Protein AF-A0A6B2NW99-F1 (afdb_monomer_lite)

Foldseek 3Di:
DDDDDDPPPDDDDDDCPVPPDPPPPDPDDDPVVCVVPPDDCVVVVVVVVVVVVVVCVVVCVCCCPVVPADPPVGDPDDPPDDDDDDPDDDD

pLDDT: mean 84.34, std 15.02, range [37.88, 97.88]

Secondary structure (DSSP, 8-state):
--PPP-TT----PPPGGGS--------PPPHHHHHHS----HHHHHHHHHHHHHHHHHHHHHHHHHTPPP-TT---S--------------

Structure (mmCIF, N/CA/C/O backbone):
data_AF-A0A6B2NW99-F1
#
_entry.id   AF-A0A6B2NW99-F1
#
loop_
_atom_site.group_PDB
_atom_site.id
_atom_site.type_symbol
_atom_site.label_atom_id
_atom_site.label_alt_id
_atom_site.label_comp_id
_atom_site.label_asym_id
_atom_site.label_entity_id
_atom_site.label_seq_id
_atom_site.pdbx_PDB_ins_code
_atom_site.Cartn_x
_atom_site.Cartn_y
_atom_site.Cartn_z
_atom_site.occupancy
_atom_site.B_iso_or_equiv
_atom_site.auth_seq_id
_atom_site.auth_comp_id
_atom_site.auth_asym_id
_atom_site.auth_atom_id
_atom_site.pdbx_PDB_model_num
ATOM 1 N N . CYS A 1 1 ? 11.120 7.914 82.601 1.00 39.00 1 CYS A N 1
ATOM 2 C CA . CYS A 1 1 ? 11.728 7.358 81.377 1.00 39.00 1 CYS A CA 1
ATOM 3 C C . CYS A 1 1 ? 10.706 7.459 80.259 1.00 39.00 1 CYS A C 1
ATOM 5 O O . CYS A 1 1 ? 9.738 6.713 80.296 1.00 39.00 1 CYS A O 1
ATOM 7 N N . SER A 1 2 ? 10.860 8.415 79.344 1.00 37.88 2 SER A N 1
ATOM 8 C CA . SER A 1 2 ? 9.902 8.637 78.253 1.00 37.88 2 SER A CA 1
ATOM 9 C C . SER A 1 2 ? 10.620 8.332 76.947 1.00 37.88 2 SER A C 1
ATOM 11 O O . SER A 1 2 ? 11.554 9.037 76.586 1.00 37.88 2 SER A O 1
ATOM 13 N N . SER A 1 3 ? 10.253 7.204 76.345 1.00 47.44 3 SER A N 1
ATOM 14 C CA . SER A 1 3 ? 10.925 6.548 75.224 1.00 47.44 3 SER A CA 1
ATOM 15 C C . SER A 1 3 ? 10.874 7.351 73.925 1.00 47.44 3 SER A C 1
ATOM 17 O O . SER A 1 3 ? 9.849 7.943 73.585 1.00 47.44 3 SER A O 1
ATOM 19 N N . ASP A 1 4 ? 11.994 7.292 73.213 1.00 49.22 4 ASP A N 1
ATOM 20 C CA . ASP A 1 4 ? 12.336 7.996 71.983 1.00 49.22 4 ASP A CA 1
ATOM 21 C C . ASP A 1 4 ? 11.376 7.729 70.809 1.00 49.22 4 ASP A C 1
ATOM 23 O O . ASP A 1 4 ? 10.947 6.601 70.559 1.00 49.22 4 ASP A O 1
ATOM 27 N N . LEU A 1 5 ? 11.070 8.780 70.042 1.00 54.44 5 LEU A N 1
ATOM 28 C CA . LEU A 1 5 ? 10.334 8.691 68.778 1.00 54.44 5 LEU A CA 1
ATOM 29 C C . LEU A 1 5 ? 11.286 8.246 67.654 1.00 54.44 5 LEU A C 1
ATOM 31 O O . LEU A 1 5 ? 12.285 8.906 67.382 1.00 54.44 5 LEU A O 1
ATOM 35 N N . ASN A 1 6 ? 10.965 7.130 66.992 1.00 63.47 6 ASN A N 1
ATOM 36 C CA . ASN A 1 6 ? 11.794 6.497 65.962 1.00 63.47 6 ASN A CA 1
ATOM 37 C C . ASN A 1 6 ? 11.623 7.193 64.583 1.00 63.47 6 ASN A C 1
ATOM 39 O O . ASN A 1 6 ? 10.542 7.101 63.997 1.00 63.47 6 ASN A O 1
ATOM 43 N N . PRO A 1 7 ? 12.653 7.859 64.020 1.00 66.06 7 PRO A N 1
ATOM 44 C CA . PRO A 1 7 ? 12.557 8.653 62.783 1.00 66.06 7 PRO A CA 1
ATOM 45 C C . PRO A 1 7 ? 12.497 7.824 61.482 1.00 66.06 7 PRO A C 1
ATOM 47 O O . PRO A 1 7 ? 12.542 8.384 60.389 1.00 66.06 7 PRO A O 1
ATOM 50 N N . LEU A 1 8 ? 12.421 6.492 61.571 1.00 68.31 8 LEU A N 1
ATOM 51 C CA . LEU A 1 8 ? 12.644 5.581 60.441 1.00 68.31 8 LEU A CA 1
ATOM 52 C C . LEU A 1 8 ? 11.386 5.169 59.662 1.00 68.31 8 LEU A C 1
ATOM 54 O O . LEU A 1 8 ? 11.507 4.483 58.649 1.00 68.31 8 LEU A O 1
ATOM 58 N N . LEU A 1 9 ? 10.186 5.583 60.075 1.00 60.44 9 LEU A N 1
ATOM 59 C CA . LEU A 1 9 ? 8.957 5.240 59.351 1.00 60.44 9 LEU A CA 1
ATOM 60 C C . LEU A 1 9 ? 8.464 6.404 58.481 1.00 60.44 9 LEU A C 1
ATOM 62 O O . LEU A 1 9 ? 7.428 7.010 58.744 1.00 60.44 9 LEU A O 1
ATOM 66 N N . VAL A 1 10 ? 9.203 6.710 57.415 1.00 65.19 10 VAL A N 1
ATOM 67 C CA . VAL A 1 10 ? 8.737 7.638 56.375 1.00 65.19 10 VAL A CA 1
ATOM 68 C C . VAL A 1 10 ? 8.043 6.834 55.277 1.00 65.19 10 VAL A C 1
ATOM 70 O O . VAL A 1 10 ? 8.660 6.385 54.313 1.00 65.19 10 VAL A O 1
ATOM 73 N N . GLY A 1 11 ? 6.735 6.628 55.425 1.00 65.25 11 GLY A N 1
ATOM 74 C CA . GLY A 1 11 ? 5.903 6.066 54.363 1.00 65.25 11 GLY A CA 1
ATOM 75 C C . GLY A 1 11 ? 5.715 7.081 53.234 1.00 65.25 11 GLY A C 1
ATOM 76 O O . GLY A 1 11 ? 4.840 7.939 53.313 1.00 65.25 11 GLY A O 1
ATOM 77 N N . VAL A 1 12 ? 6.520 7.007 52.173 1.00 69.12 12 VAL A N 1
ATOM 78 C CA . VAL A 1 12 ? 6.291 7.797 50.952 1.00 69.12 12 VAL A CA 1
ATOM 79 C C . VAL A 1 12 ? 5.304 7.078 50.034 1.00 69.12 12 VAL A C 1
ATOM 81 O O . VAL A 1 12 ? 5.616 6.054 49.433 1.00 69.12 12 VAL A O 1
ATOM 84 N N . SER A 1 13 ? 4.103 7.640 49.897 1.00 68.44 13 SER A N 1
ATOM 85 C CA . SER A 1 13 ? 3.158 7.254 48.844 1.00 68.44 13 SER A CA 1
ATOM 86 C C . SER A 1 13 ? 3.599 7.851 47.505 1.00 68.44 13 SER A C 1
ATOM 88 O O . SER A 1 13 ? 3.917 9.041 47.426 1.00 68.44 13 SER A O 1
ATOM 90 N N . ALA A 1 14 ? 3.576 7.055 46.432 1.00 73.50 14 ALA A N 1
ATOM 91 C CA . ALA A 1 14 ? 3.843 7.544 45.081 1.00 73.50 14 ALA A CA 1
ATOM 92 C C . ALA A 1 14 ? 2.872 8.683 44.714 1.00 73.50 14 ALA A C 1
ATOM 94 O O . ALA A 1 14 ? 1.662 8.582 44.935 1.00 73.50 14 ALA A O 1
ATOM 95 N N . LYS A 1 15 ? 3.400 9.785 44.164 1.00 72.75 15 LYS A N 1
ATOM 96 C CA . LYS A 1 15 ? 2.588 10.951 43.791 1.00 72.75 15 LYS A CA 1
ATOM 97 C C . LYS A 1 15 ? 1.747 10.638 42.540 1.00 72.75 15 LYS A C 1
ATOM 99 O O . LYS A 1 15 ? 2.282 10.081 41.582 1.00 72.75 15 LYS A O 1
ATOM 104 N N . PRO A 1 16 ? 0.472 11.062 42.477 1.00 68.88 16 PRO A N 1
ATOM 105 C CA . PRO A 1 16 ? -0.440 10.760 41.366 1.00 68.88 16 PRO A CA 1
ATOM 106 C C . PRO A 1 16 ? -0.105 11.480 40.046 1.00 68.88 16 PRO A C 1
ATOM 108 O O . PRO A 1 16 ? -0.842 11.338 39.079 1.00 68.88 16 PRO A O 1
ATOM 111 N N . VAL A 1 17 ? 1.007 12.221 39.974 1.00 69.56 17 VAL A N 1
ATOM 112 C CA . VAL A 1 17 ? 1.427 13.013 38.801 1.00 69.56 17 VAL A CA 1
ATOM 113 C C . VAL A 1 17 ? 1.593 12.145 37.545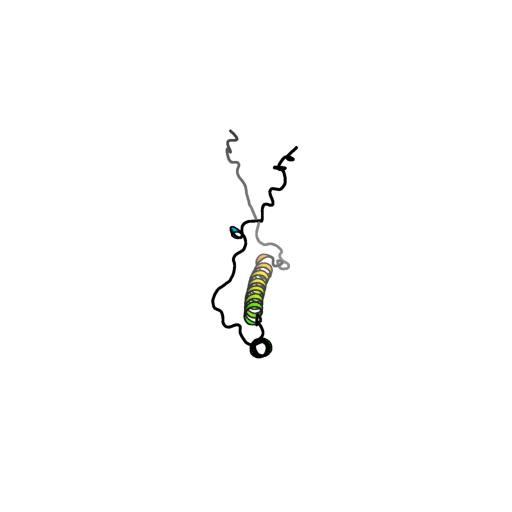 1.00 69.56 17 VAL A C 1
ATOM 115 O O . VAL A 1 17 ? 1.265 12.587 36.451 1.00 69.56 17 VAL A O 1
ATOM 118 N N . ASN A 1 18 ? 2.008 10.882 37.704 1.00 67.31 18 ASN A N 1
ATOM 119 C CA . ASN A 1 18 ? 2.193 9.940 36.591 1.00 67.31 18 ASN A CA 1
ATOM 120 C C . ASN A 1 18 ? 0.940 9.098 36.275 1.00 67.31 18 ASN A C 1
ATOM 122 O O . ASN A 1 18 ? 0.989 8.235 35.401 1.00 67.31 18 ASN A O 1
ATOM 126 N N . ARG A 1 19 ? -0.179 9.309 36.985 1.00 69.44 19 ARG A N 1
ATOM 127 C CA . ARG A 1 19 ? -1.442 8.598 36.752 1.00 69.44 19 ARG A CA 1
ATOM 128 C C . ARG A 1 19 ? -2.478 9.596 36.236 1.00 69.44 19 ARG A C 1
ATOM 130 O O . ARG A 1 19 ? -3.134 10.240 37.053 1.00 69.44 19 ARG A O 1
ATOM 137 N N . PRO A 1 20 ? -2.667 9.727 34.911 1.00 71.62 20 PRO A N 1
ATOM 138 C CA . PRO A 1 20 ? -3.743 10.555 34.389 1.00 71.62 20 PRO A CA 1
ATOM 139 C C . PRO A 1 20 ? -5.080 9.981 34.869 1.00 71.62 20 PRO A C 1
ATOM 141 O O . PRO A 1 20 ? -5.542 8.937 34.407 1.00 71.62 20 PRO A O 1
ATOM 144 N N . ILE A 1 21 ? -5.695 10.649 35.843 1.00 67.50 21 ILE A N 1
ATOM 145 C CA . ILE A 1 21 ? -7.059 10.359 36.269 1.00 67.50 21 ILE A CA 1
ATOM 146 C C . ILE A 1 21 ? -7.968 10.904 35.170 1.00 67.50 21 ILE A C 1
ATOM 148 O O . ILE A 1 21 ? -8.127 12.110 35.008 1.00 67.50 21 ILE A O 1
ATOM 152 N N . LEU A 1 22 ? -8.558 10.004 34.384 1.00 70.81 22 LEU A N 1
ATOM 153 C CA . LEU A 1 22 ? -9.567 10.344 33.383 1.00 70.81 22 LEU A CA 1
ATOM 154 C C . LEU A 1 22 ? -10.918 10.647 34.068 1.00 70.81 22 LEU A C 1
ATOM 156 O O . LEU A 1 22 ? -11.912 9.991 33.773 1.00 70.81 22 LEU A O 1
ATOM 160 N N . SER A 1 23 ? -10.981 11.626 34.979 1.00 69.56 23 SER A N 1
ATOM 161 C CA . SER A 1 23 ? -12.215 12.069 35.666 1.00 69.56 23 SER A CA 1
ATOM 162 C C . SER A 1 23 ? -13.070 13.025 34.822 1.00 69.56 23 SER A C 1
ATOM 164 O O . SER A 1 23 ? -13.775 13.887 35.345 1.00 69.56 23 SER A O 1
ATOM 166 N N . LEU A 1 24 ? -13.017 12.887 33.496 1.00 72.69 24 LEU A N 1
ATOM 167 C CA . LEU A 1 24 ? -13.936 13.582 32.599 1.00 72.69 24 LEU A CA 1
ATOM 168 C C . LEU A 1 24 ? -15.362 13.090 32.863 1.00 72.69 24 LEU A C 1
ATOM 170 O O . LEU A 1 24 ? -15.590 11.888 32.995 1.00 72.69 24 LEU A O 1
ATOM 174 N N . ASN A 1 25 ? -16.309 14.027 32.902 1.00 62.94 25 ASN A N 1
ATOM 175 C CA . ASN A 1 25 ? -17.724 13.813 33.203 1.00 62.94 25 ASN A CA 1
ATOM 176 C C . ASN A 1 25 ? -18.425 13.057 32.054 1.00 62.94 25 ASN A C 1
ATOM 178 O O . ASN A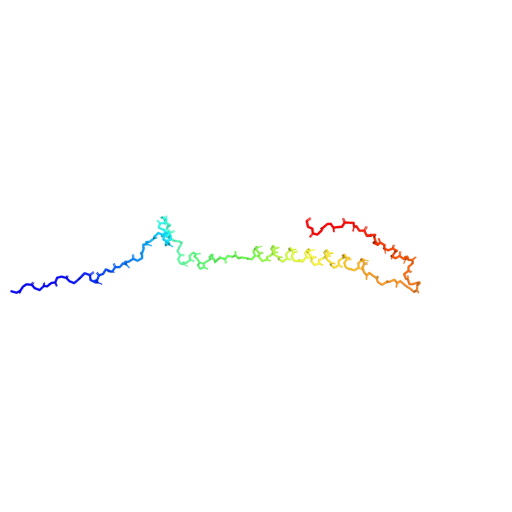 1 25 ? -19.198 13.614 31.278 1.00 62.94 25 ASN A O 1
ATOM 182 N N . ARG A 1 26 ? -18.077 11.783 31.870 1.00 65.44 26 ARG A N 1
ATOM 183 C CA . ARG A 1 26 ? -18.669 10.911 30.857 1.00 65.44 26 ARG A CA 1
ATOM 184 C C . ARG A 1 26 ? -19.848 10.203 31.508 1.00 65.44 26 ARG A C 1
ATOM 186 O O . ARG A 1 26 ? -19.629 9.379 32.388 1.00 65.44 26 ARG A O 1
ATOM 193 N N . LYS A 1 27 ? -21.081 10.465 31.062 1.00 73.62 27 LYS A N 1
ATOM 194 C CA . LYS A 1 27 ? -22.154 9.475 31.247 1.00 73.62 27 LYS A CA 1
ATOM 195 C C . LYS A 1 27 ? -21.712 8.224 30.474 1.00 73.62 27 LYS A C 1
ATOM 197 O O . LYS A 1 27 ? -21.597 8.315 29.249 1.00 73.62 27 LYS A O 1
ATOM 202 N N . PRO A 1 28 ? -21.354 7.110 31.140 1.00 75.12 28 PRO A N 1
ATOM 203 C CA . PRO A 1 28 ? -20.896 5.927 30.427 1.00 75.12 28 PRO A CA 1
ATOM 204 C C . PRO A 1 28 ? -22.048 5.397 29.570 1.00 75.12 28 PRO A C 1
ATOM 206 O O . PRO A 1 28 ? -23.194 5.382 30.020 1.00 75.12 28 PRO A O 1
ATOM 209 N N . LYS A 1 29 ? -21.743 4.978 28.336 1.00 78.06 29 LYS A N 1
ATOM 210 C CA . LYS A 1 29 ? -22.722 4.285 27.488 1.00 78.06 29 LYS A CA 1
ATOM 211 C C . LYS A 1 29 ? -23.248 3.055 28.231 1.00 78.06 29 LYS A C 1
ATOM 213 O O . LYS A 1 29 ? -22.501 2.417 28.980 1.00 78.06 29 LYS A O 1
ATOM 218 N N . SER A 1 30 ? -24.527 2.735 28.045 1.00 85.88 30 SER A N 1
ATOM 219 C CA . SER A 1 30 ? -25.127 1.568 28.696 1.00 85.88 30 SER A CA 1
ATOM 220 C C . SER A 1 30 ? -24.440 0.282 28.232 1.00 85.88 30 SER A C 1
ATOM 222 O O . SER A 1 30 ? -24.0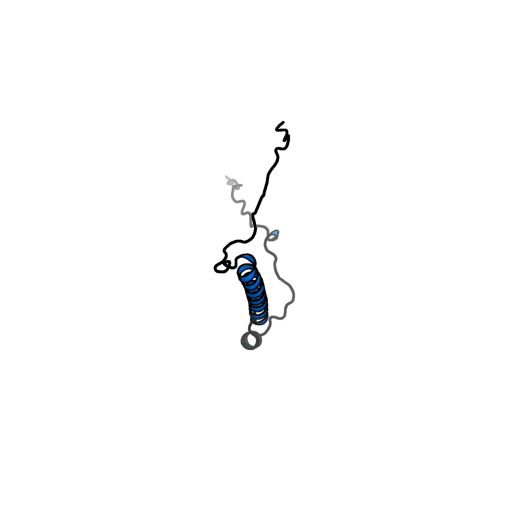47 0.155 27.072 1.00 85.88 30 SER A O 1
ATOM 224 N N . ARG A 1 31 ? -24.357 -0.719 29.117 1.00 83.75 31 ARG A N 1
ATOM 225 C CA . ARG A 1 31 ? -23.842 -2.055 28.763 1.00 83.75 31 ARG A CA 1
ATOM 226 C C . ARG A 1 31 ? -24.591 -2.660 27.570 1.00 83.75 31 ARG A C 1
ATOM 228 O O . ARG A 1 31 ? -23.974 -3.337 26.757 1.00 83.75 31 ARG A O 1
ATOM 235 N N . VAL A 1 32 ? -25.894 -2.388 27.456 1.00 87.25 32 VAL A N 1
ATOM 236 C CA . VAL A 1 32 ? -26.734 -2.847 26.336 1.00 87.25 32 VAL A CA 1
ATOM 237 C C . VAL A 1 32 ? -26.366 -2.121 25.039 1.00 87.25 32 VAL A C 1
ATOM 239 O O . VAL A 1 32 ? -26.223 -2.755 24.001 1.00 87.25 32 VAL A O 1
ATOM 242 N N . GLU A 1 33 ? -26.126 -0.810 25.095 1.00 85.62 33 GLU A N 1
ATOM 243 C CA . GLU A 1 33 ? -25.723 -0.016 23.924 1.00 85.62 33 GLU A CA 1
ATOM 244 C C . GLU A 1 33 ? -24.345 -0.423 23.391 1.00 85.62 33 GLU A C 1
ATOM 246 O O . GLU A 1 33 ? -24.143 -0.445 22.178 1.00 85.62 33 GLU A O 1
ATOM 251 N N . SER A 1 34 ? -23.409 -0.768 24.282 1.00 85.56 34 SER A N 1
ATOM 252 C CA . SER A 1 34 ? -22.093 -1.296 23.905 1.00 85.56 34 SER A CA 1
ATOM 253 C C . SER A 1 34 ? -22.159 -2.706 23.319 1.00 85.56 34 SER A C 1
ATOM 255 O O . SER A 1 34 ? -21.352 -3.028 22.454 1.00 85.56 34 SER A O 1
ATOM 257 N N . ALA A 1 35 ? -23.103 -3.539 23.768 1.00 83.75 35 ALA A N 1
ATOM 258 C CA . ALA A 1 35 ? -23.324 -4.860 23.182 1.00 83.75 35 ALA A CA 1
ATOM 259 C C . ALA A 1 35 ? -23.940 -4.765 21.776 1.00 83.75 35 ALA A C 1
ATOM 261 O O . ALA A 1 35 ? -23.572 -5.540 20.899 1.00 83.75 35 ALA A O 1
ATOM 262 N N . LEU A 1 36 ? -24.844 -3.801 21.559 1.00 90.50 36 LEU A N 1
ATOM 263 C CA . LEU A 1 36 ? -25.457 -3.545 20.252 1.00 90.50 36 LEU A CA 1
ATOM 264 C C . LEU A 1 36 ? -24.496 -2.869 19.261 1.00 90.50 36 LEU A C 1
ATOM 266 O O . LEU A 1 36 ? -24.590 -3.127 18.067 1.00 90.50 36 LEU A O 1
ATOM 270 N N . ASN A 1 37 ? -23.579 -2.023 19.743 1.00 87.56 37 ASN A N 1
ATOM 271 C CA . ASN A 1 37 ? -22.611 -1.294 18.917 1.00 87.56 37 ASN A CA 1
ATOM 272 C C . ASN A 1 37 ? -21.178 -1.593 19.382 1.00 87.56 37 ASN A C 1
ATOM 274 O O . ASN A 1 37 ? -20.575 -0.770 20.089 1.00 87.56 37 ASN A O 1
ATOM 278 N N . PRO A 1 38 ? -20.629 -2.769 19.032 1.00 88.44 38 PRO A N 1
ATOM 279 C CA . PRO A 1 38 ? -19.243 -3.085 19.335 1.00 88.44 38 PRO A CA 1
ATOM 280 C C . PRO A 1 38 ? -18.291 -2.127 18.605 1.00 88.44 38 PRO A C 1
ATOM 282 O O . PRO A 1 38 ? -18.655 -1.464 17.633 1.00 88.44 38 PRO A O 1
ATOM 285 N N . ILE A 1 39 ? -17.047 -2.051 19.080 1.00 90.88 39 ILE A N 1
ATOM 286 C CA . ILE A 1 39 ? -15.993 -1.317 18.373 1.00 90.88 39 ILE A CA 1
ATOM 287 C C . ILE A 1 39 ? -15.737 -2.037 17.054 1.00 90.88 39 ILE A C 1
ATOM 289 O O . ILE A 1 39 ? -15.334 -3.199 17.055 1.00 90.88 39 ILE A O 1
ATOM 293 N N . ASP A 1 40 ? -15.950 -1.331 15.952 1.00 91.38 40 ASP A N 1
ATOM 294 C CA . ASP A 1 40 ? -15.748 -1.868 14.619 1.00 91.38 40 ASP A CA 1
ATOM 295 C C . ASP A 1 40 ? -14.463 -1.309 13.998 1.00 91.38 40 ASP A C 1
ATOM 297 O O . ASP A 1 40 ? -14.258 -0.097 13.915 1.00 91.38 40 ASP A O 1
ATOM 301 N N . LEU A 1 41 ? -13.582 -2.217 13.585 1.00 93.88 41 LEU A N 1
ATOM 302 C CA . LEU A 1 41 ? -12.324 -1.918 12.901 1.00 93.88 41 LEU A CA 1
ATOM 303 C C . LEU A 1 41 ? -12.324 -2.441 11.457 1.00 93.88 41 LEU A C 1
ATOM 305 O O . LEU A 1 41 ? -11.281 -2.423 10.802 1.00 93.88 41 LEU A O 1
ATOM 309 N N . THR A 1 42 ? -13.465 -2.903 10.938 1.00 95.25 42 THR A N 1
ATOM 310 C CA . THR A 1 42 ? -13.580 -3.427 9.566 1.00 95.25 42 THR A CA 1
ATOM 311 C C . THR A 1 42 ? -13.141 -2.409 8.522 1.00 95.25 42 THR A C 1
ATOM 313 O O . THR A 1 42 ? -12.339 -2.753 7.661 1.00 95.25 42 THR A O 1
ATOM 316 N N . VAL A 1 43 ? -13.546 -1.144 8.652 1.00 95.12 43 VAL A N 1
ATOM 317 C CA . VAL A 1 43 ? -13.136 -0.064 7.733 1.00 95.12 43 VAL A CA 1
ATOM 318 C C . VAL A 1 43 ? -11.611 0.095 7.690 1.00 95.12 43 VAL A C 1
ATOM 320 O O . VAL A 1 43 ? -11.026 0.277 6.622 1.00 95.12 43 VAL A O 1
ATOM 323 N N . LEU A 1 44 ? -10.940 -0.022 8.841 1.00 95.50 44 LEU A N 1
ATOM 324 C CA . LEU A 1 44 ? -9.478 0.020 8.911 1.00 95.50 44 LEU A CA 1
ATOM 325 C C . LEU A 1 44 ? -8.861 -1.186 8.185 1.00 95.50 44 LEU A C 1
ATOM 327 O O . LEU A 1 44 ? -7.897 -1.031 7.437 1.00 95.50 44 LEU A O 1
ATOM 331 N N . ALA A 1 45 ? -9.419 -2.381 8.391 1.00 96.00 45 ALA A N 1
ATOM 332 C CA . ALA A 1 45 ? -8.944 -3.605 7.754 1.00 96.00 45 ALA A CA 1
ATOM 333 C C . ALA A 1 45 ? -9.137 -3.579 6.227 1.00 96.00 45 ALA A C 1
ATOM 335 O O . ALA A 1 45 ? -8.242 -3.984 5.483 1.00 96.00 45 ALA A O 1
ATOM 336 N N . GLU A 1 46 ? -10.269 -3.062 5.747 1.00 96.62 46 GLU A N 1
ATOM 337 C CA . GLU A 1 46 ? -10.541 -2.864 4.321 1.00 96.62 46 GLU A CA 1
ATOM 338 C C . GLU A 1 46 ? -9.554 -1.882 3.694 1.00 96.62 46 GLU A C 1
ATOM 340 O O . GLU A 1 46 ? -8.962 -2.181 2.653 1.00 96.62 46 GLU A O 1
ATOM 345 N N . TYR A 1 47 ? -9.314 -0.752 4.362 1.00 96.88 47 TYR A N 1
ATOM 346 C CA . TYR A 1 47 ? -8.336 0.230 3.915 1.00 96.88 47 TYR A CA 1
ATOM 347 C C . TYR A 1 47 ? -6.924 -0.369 3.852 1.00 96.88 47 TYR A C 1
ATOM 349 O O . TYR A 1 47 ? -6.237 -0.233 2.838 1.00 96.88 47 TYR A O 1
ATOM 357 N N . HIS A 1 48 ? -6.503 -1.105 4.885 1.00 97.31 48 HIS A N 1
ATOM 358 C CA . HIS A 1 48 ? -5.200 -1.773 4.901 1.00 97.31 48 HIS A CA 1
ATOM 359 C C . HIS A 1 48 ? -5.056 -2.765 3.740 1.00 97.31 48 HIS A C 1
ATOM 361 O O . HIS A 1 48 ? -4.079 -2.727 2.992 1.00 97.31 48 HIS A O 1
ATOM 367 N N . LYS A 1 49 ? -6.082 -3.594 3.520 1.00 97.69 49 LYS A N 1
ATOM 368 C CA . LYS A 1 49 ? -6.123 -4.559 2.417 1.00 97.69 49 LYS A CA 1
ATOM 369 C C . LYS A 1 49 ? -6.063 -3.877 1.048 1.00 97.69 49 LYS A C 1
ATOM 371 O O . LYS A 1 49 ? -5.435 -4.399 0.124 1.00 97.69 49 LYS A O 1
ATOM 376 N N . GLN A 1 50 ? -6.701 -2.717 0.896 1.00 97.62 50 GLN A N 1
ATOM 377 C CA . GLN A 1 50 ? -6.634 -1.932 -0.336 1.00 97.62 50 GLN A CA 1
ATOM 378 C C . GLN A 1 50 ? -5.206 -1.442 -0.606 1.00 97.62 50 GLN A C 1
ATOM 380 O O . GLN A 1 50 ? -4.723 -1.566 -1.734 1.00 97.62 50 GLN A O 1
ATOM 385 N N . ILE A 1 51 ? -4.515 -0.936 0.420 1.00 97.62 51 ILE A N 1
ATOM 386 C CA . ILE A 1 51 ? -3.117 -0.502 0.315 1.00 97.62 51 ILE A CA 1
ATOM 387 C C . ILE A 1 51 ? -2.209 -1.676 -0.062 1.00 97.62 51 ILE A C 1
ATOM 389 O O . ILE A 1 51 ? -1.471 -1.578 -1.043 1.00 97.62 51 ILE A O 1
ATOM 393 N N . GLU A 1 52 ? -2.312 -2.805 0.640 1.00 97.75 52 GLU A N 1
ATOM 394 C CA . GLU A 1 52 ? -1.524 -4.007 0.342 1.00 97.75 52 GLU A CA 1
ATOM 395 C C . GLU A 1 52 ? -1.762 -4.515 -1.082 1.00 97.75 52 GLU A C 1
ATOM 397 O O . GLU A 1 52 ? -0.815 -4.822 -1.806 1.00 97.75 52 GLU A O 1
ATOM 402 N N . SER A 1 53 ? -3.021 -4.558 -1.529 1.00 97.75 53 SER A N 1
ATOM 403 C CA . SER A 1 53 ? -3.353 -5.000 -2.885 1.00 97.75 53 SER A CA 1
ATOM 404 C C . SER A 1 53 ? -2.753 -4.081 -3.949 1.00 97.75 53 SER A C 1
ATOM 406 O O . SER A 1 53 ? -2.218 -4.558 -4.955 1.00 97.75 53 SER A O 1
ATOM 408 N N . ASN A 1 54 ? -2.804 -2.768 -3.725 1.00 97.75 54 ASN A N 1
ATOM 409 C CA . ASN A 1 54 ? -2.226 -1.788 -4.637 1.00 97.75 54 ASN A CA 1
ATOM 410 C C . ASN A 1 54 ? -0.700 -1.911 -4.699 1.00 97.75 54 ASN A C 1
ATOM 412 O O . ASN A 1 54 ? -0.145 -1.963 -5.799 1.00 97.75 54 ASN A O 1
ATOM 416 N N . LEU A 1 55 ? -0.036 -2.036 -3.548 1.00 97.62 55 LEU A N 1
ATOM 417 C CA . LEU A 1 55 ? 1.409 -2.258 -3.471 1.00 97.62 55 LEU A CA 1
ATOM 418 C C . LEU A 1 55 ? 1.809 -3.545 -4.199 1.00 97.62 55 LEU A C 1
ATOM 420 O O . LEU A 1 55 ? 2.674 -3.516 -5.073 1.00 97.62 55 LEU A O 1
ATOM 424 N N . GLN A 1 56 ? 1.102 -4.648 -3.942 1.00 97.88 56 GLN A N 1
ATOM 425 C CA . GLN A 1 56 ? 1.349 -5.931 -4.599 1.00 97.88 56 GLN A CA 1
ATOM 426 C C . GLN A 1 56 ? 1.194 -5.834 -6.124 1.00 97.88 56 GLN A C 1
ATOM 428 O O . GLN A 1 56 ? 1.969 -6.436 -6.870 1.00 97.88 56 GLN A O 1
ATOM 433 N N . ARG A 1 57 ? 0.200 -5.082 -6.616 1.00 97.62 57 ARG A N 1
ATOM 434 C CA . ARG A 1 57 ? -0.012 -4.866 -8.058 1.00 97.62 57 ARG A CA 1
ATOM 435 C C . ARG A 1 57 ? 1.132 -4.081 -8.692 1.00 97.62 57 ARG A C 1
ATOM 437 O O . ARG A 1 57 ? 1.590 -4.467 -9.769 1.00 97.62 57 ARG A O 1
ATOM 444 N N . ILE A 1 58 ? 1.576 -3.005 -8.044 1.00 97.44 58 ILE A N 1
ATOM 445 C CA . ILE A 1 58 ? 2.662 -2.148 -8.535 1.00 97.44 58 ILE A CA 1
ATOM 446 C C . ILE A 1 58 ? 3.972 -2.936 -8.566 1.00 97.44 58 ILE A C 1
ATOM 448 O O . ILE A 1 58 ? 4.585 -3.053 -9.629 1.00 97.44 58 ILE A O 1
ATOM 452 N N . GLU A 1 59 ? 4.341 -3.566 -7.451 1.00 97.44 59 GLU A N 1
ATOM 453 C CA . GLU A 1 59 ? 5.574 -4.349 -7.348 1.00 97.44 59 GLU A CA 1
ATOM 454 C C . GLU A 1 59 ? 5.582 -5.518 -8.332 1.00 97.44 59 GLU A C 1
ATOM 456 O O . GLU A 1 59 ? 6.533 -5.687 -9.095 1.00 97.44 59 GLU A O 1
ATOM 461 N N . ARG A 1 60 ? 4.481 -6.275 -8.431 1.00 97.31 60 ARG A N 1
ATOM 462 C CA . ARG A 1 60 ? 4.380 -7.371 -9.405 1.00 97.31 60 ARG A CA 1
ATOM 463 C C . ARG A 1 60 ? 4.564 -6.880 -10.839 1.00 97.31 60 ARG A C 1
ATOM 465 O O . ARG A 1 60 ? 5.209 -7.567 -11.630 1.00 97.31 60 ARG A O 1
ATOM 472 N N . LYS A 1 61 ? 3.987 -5.729 -11.199 1.00 97.88 61 LYS A N 1
ATOM 473 C CA . LYS A 1 61 ? 4.111 -5.162 -12.550 1.00 97.88 61 LYS A CA 1
ATOM 474 C C . LYS A 1 61 ? 5.549 -4.728 -12.840 1.00 97.88 61 LYS A C 1
ATOM 476 O O . LYS A 1 61 ? 6.062 -5.061 -13.912 1.00 97.88 61 LYS A O 1
ATOM 481 N N . ASN A 1 62 ? 6.190 -4.043 -11.896 1.00 97.62 62 ASN A N 1
ATOM 482 C CA . ASN A 1 62 ? 7.575 -3.589 -12.020 1.00 97.62 62 ASN A CA 1
ATOM 483 C C . ASN A 1 62 ? 8.520 -4.783 -12.172 1.00 97.62 62 ASN A C 1
ATOM 485 O O . ASN A 1 62 ? 9.217 -4.889 -13.179 1.00 97.62 62 ASN A O 1
ATOM 489 N N . GLN A 1 63 ? 8.448 -5.744 -11.248 1.00 97.25 63 GLN A N 1
ATOM 490 C CA . GLN A 1 63 ? 9.290 -6.941 -11.250 1.00 97.25 63 GLN A CA 1
ATOM 491 C C . GLN A 1 63 ? 9.099 -7.784 -12.519 1.00 97.25 63 GLN A C 1
ATOM 493 O O . GLN A 1 63 ? 10.074 -8.208 -13.138 1.00 97.25 63 GLN A O 1
ATOM 498 N N . ARG A 1 64 ? 7.846 -7.972 -12.965 1.00 96.75 64 ARG A N 1
ATOM 499 C CA . ARG A 1 64 ? 7.532 -8.718 -14.196 1.00 96.75 64 ARG A CA 1
ATOM 500 C C . ARG A 1 64 ? 8.141 -8.077 -15.442 1.00 96.75 64 ARG A C 1
ATOM 502 O O . ARG A 1 64 ? 8.498 -8.796 -16.371 1.00 96.75 64 ARG A O 1
ATOM 509 N N . THR A 1 65 ? 8.201 -6.748 -15.482 1.00 96.19 65 THR A N 1
ATOM 510 C CA . THR A 1 65 ? 8.627 -6.006 -16.673 1.00 96.19 65 THR A CA 1
ATOM 511 C C . THR A 1 65 ? 10.141 -5.804 -16.687 1.00 96.19 65 THR A C 1
ATOM 513 O O . THR A 1 65 ? 10.788 -6.123 -17.683 1.00 96.19 65 THR A O 1
ATOM 516 N N . TRP A 1 66 ? 10.715 -5.316 -15.582 1.00 96.31 66 TRP A N 1
ATOM 517 C CA . TRP A 1 66 ? 12.131 -4.943 -15.493 1.00 96.31 66 TRP A CA 1
ATOM 518 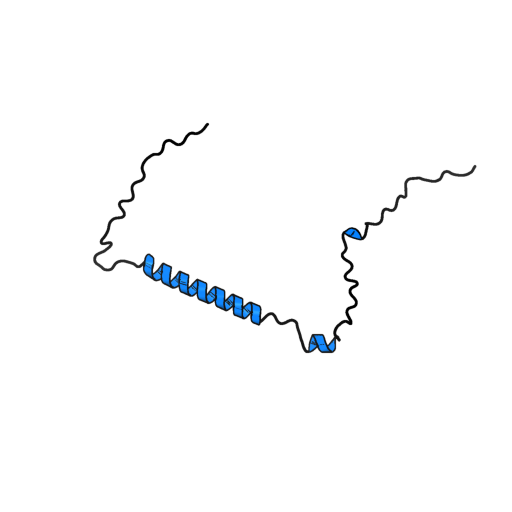C C . TRP A 1 66 ? 13.083 -6.137 -15.530 1.00 96.31 66 TRP A C 1
ATOM 520 O O . TRP A 1 66 ? 14.167 -6.024 -16.093 1.00 96.31 66 TRP A O 1
ATOM 530 N N . TYR A 1 67 ? 12.673 -7.283 -14.983 1.00 95.75 67 TYR A N 1
ATOM 531 C CA . TYR A 1 67 ? 13.511 -8.484 -14.894 1.00 95.75 67 TYR A CA 1
ATOM 532 C C . TYR A 1 67 ? 12.978 -9.633 -15.755 1.00 95.75 67 TYR A C 1
ATOM 534 O O . TYR A 1 67 ? 13.089 -10.809 -15.405 1.00 95.75 67 TYR A O 1
ATOM 542 N N . SER A 1 68 ? 12.366 -9.297 -16.891 1.00 95.19 68 SER A N 1
ATOM 543 C CA . SER A 1 68 ? 11.908 -10.294 -17.856 1.00 95.19 68 SER A CA 1
ATOM 544 C C . SER A 1 68 ? 13.088 -11.035 -18.499 1.00 95.19 68 SER A C 1
ATOM 546 O O . SER A 1 68 ? 14.161 -10.473 -18.729 1.00 95.19 68 SER A O 1
ATOM 548 N N . LYS A 1 69 ? 12.901 -12.330 -18.782 1.00 95.25 69 LYS A N 1
ATOM 549 C CA . LYS A 1 69 ? 13.902 -13.116 -19.512 1.00 95.25 69 LYS A CA 1
ATOM 550 C C . LYS A 1 69 ? 13.911 -12.677 -20.982 1.00 95.25 69 LYS A C 1
ATOM 552 O O . LYS A 1 69 ? 12.830 -12.566 -21.565 1.00 95.25 69 LYS A O 1
ATOM 557 N N . PRO A 1 70 ? 15.087 -12.455 -21.592 1.00 94.06 70 PRO A N 1
ATOM 558 C CA . PRO A 1 70 ? 15.165 -12.197 -23.023 1.00 94.06 70 PRO A CA 1
ATOM 559 C C . PRO A 1 70 ? 14.720 -13.436 -23.814 1.00 94.06 70 PRO A C 1
ATOM 561 O O . PRO A 1 70 ? 14.812 -14.561 -23.320 1.00 94.06 70 PRO A O 1
ATOM 564 N N . GLY A 1 71 ? 14.242 -13.227 -25.043 1.00 93.12 71 GLY A N 1
ATOM 565 C CA . GLY A 1 71 ? 13.912 -14.319 -25.964 1.00 93.12 71 GLY A CA 1
ATOM 566 C C . GLY A 1 71 ? 15.153 -15.074 -26.455 1.00 93.12 71 GLY A C 1
ATOM 567 O O . GLY A 1 71 ? 16.267 -14.841 -25.990 1.00 93.12 71 GLY A O 1
ATOM 568 N N . GLU A 1 72 ? 14.982 -15.938 -27.457 1.00 95.06 72 GLU A N 1
ATOM 569 C CA . GLU A 1 72 ? 16.039 -16.830 -27.979 1.00 95.06 72 GLU A CA 1
ATOM 570 C C . GLU A 1 72 ? 17.330 -16.109 -28.409 1.00 95.06 72 GLU A C 1
ATOM 572 O O . GLU A 1 72 ? 18.411 -16.690 -28.387 1.00 95.06 72 GLU A O 1
ATOM 577 N N . ARG A 1 73 ? 17.241 -14.819 -28.759 1.00 94.88 73 ARG A N 1
ATOM 578 C CA . ARG A 1 73 ? 18.385 -13.990 -29.165 1.00 94.88 73 ARG A CA 1
ATOM 579 C C . ARG A 1 73 ? 19.297 -13.563 -27.999 1.00 94.88 73 ARG A C 1
ATOM 581 O O . ARG A 1 73 ? 20.396 -13.078 -28.256 1.00 94.88 73 ARG A O 1
ATOM 588 N N . GLY A 1 74 ? 18.877 -13.740 -26.745 1.00 94.94 74 GLY A N 1
ATOM 589 C CA . GLY A 1 74 ? 19.633 -13.322 -25.560 1.00 94.94 74 GLY A CA 1
ATOM 590 C C . GLY A 1 74 ? 19.591 -11.809 -25.294 1.00 94.94 74 GLY A C 1
ATOM 591 O O . GLY A 1 74 ? 18.753 -11.085 -25.832 1.00 94.94 74 GLY A O 1
ATOM 592 N N . ILE A 1 75 ? 20.474 -11.322 -24.414 1.00 95.44 75 ILE A N 1
ATOM 593 C CA . ILE A 1 75 ? 20.561 -9.896 -24.053 1.00 95.44 75 ILE A CA 1
ATOM 594 C C . ILE A 1 75 ? 21.174 -9.116 -25.226 1.00 95.44 75 ILE A C 1
ATOM 596 O O . ILE A 1 75 ? 22.308 -9.372 -25.620 1.00 95.44 75 ILE A O 1
ATOM 600 N N . THR A 1 76 ? 20.449 -8.130 -25.758 1.00 95.62 76 THR A N 1
ATOM 601 C CA . THR A 1 76 ? 20.860 -7.368 -26.954 1.00 95.62 76 THR A CA 1
ATOM 602 C C . THR A 1 76 ? 21.757 -6.159 -26.661 1.00 95.62 76 THR A C 1
ATOM 604 O O . THR A 1 76 ? 22.224 -5.504 -27.588 1.00 95.62 76 THR A O 1
ATOM 607 N N . CYS A 1 77 ? 21.998 -5.844 -25.386 1.00 94.44 77 CYS A N 1
ATOM 608 C CA . CYS A 1 77 ? 22.745 -4.669 -24.931 1.00 94.44 77 CYS A CA 1
ATOM 609 C C . CYS A 1 77 ? 23.791 -5.046 -23.871 1.00 94.44 77 CYS A C 1
ATOM 611 O O . CYS A 1 77 ? 23.719 -6.101 -23.249 1.00 94.44 77 CYS A O 1
ATOM 613 N N . SER A 1 78 ? 24.752 -4.155 -23.612 1.00 95.62 78 SER A N 1
ATOM 614 C CA . SER A 1 78 ? 25.807 -4.369 -22.609 1.00 95.62 78 SER A CA 1
ATOM 615 C C . SER A 1 78 ? 25.801 -3.279 -21.536 1.00 95.62 78 SER A C 1
ATOM 617 O O . SER A 1 78 ? 25.916 -2.098 -21.871 1.00 95.62 78 SER A O 1
ATOM 619 N N . GLY A 1 79 ? 25.753 -3.662 -20.257 1.00 92.06 79 GLY A N 1
ATOM 620 C CA . GLY A 1 79 ? 25.919 -2.753 -19.118 1.00 92.06 79 GLY A CA 1
ATOM 621 C C . GLY A 1 79 ? 27.385 -2.356 -18.944 1.00 92.06 79 GLY A C 1
ATOM 622 O O . GLY A 1 79 ? 28.123 -2.979 -18.194 1.00 92.06 79 GLY A O 1
ATOM 623 N N . ARG A 1 80 ? 27.847 -1.335 -19.667 1.00 95.88 80 ARG A N 1
ATOM 624 C CA . ARG A 1 80 ? 29.249 -0.868 -19.637 1.00 95.88 80 ARG A CA 1
ATOM 625 C C . ARG A 1 80 ? 29.522 0.075 -18.459 1.00 95.88 80 ARG A C 1
ATOM 627 O O . ARG A 1 80 ? 30.179 1.101 -18.634 1.00 95.88 80 ARG A O 1
ATOM 634 N N . GLN A 1 81 ? 28.994 -0.247 -17.278 1.00 95.94 81 GLN A N 1
ATOM 635 C CA . GLN A 1 81 ? 29.144 0.590 -16.090 1.00 95.94 81 GLN A CA 1
ATOM 636 C C . GLN A 1 81 ? 30.627 0.696 -15.707 1.00 95.94 81 GLN A C 1
ATOM 638 O O . GLN A 1 81 ? 31.303 -0.315 -15.524 1.00 95.94 81 GLN A O 1
ATOM 643 N N . LYS A 1 82 ? 31.142 1.925 -15.587 1.00 95.12 82 LYS A N 1
ATOM 644 C CA . LYS A 1 82 ? 32.525 2.209 -15.176 1.00 95.12 82 LYS A CA 1
ATOM 645 C C . LYS A 1 82 ? 32.519 3.166 -13.992 1.00 95.12 82 LYS A C 1
ATOM 647 O O . LYS A 1 82 ? 31.860 4.199 -14.040 1.00 95.12 82 LYS A O 1
ATOM 652 N N . ILE A 1 83 ? 33.290 2.842 -12.959 1.00 94.56 83 ILE A N 1
ATOM 653 C CA . ILE A 1 83 ? 33.497 3.708 -11.794 1.00 94.56 83 ILE A CA 1
ATOM 654 C C . ILE A 1 83 ? 34.897 4.313 -11.900 1.00 94.56 83 ILE A C 1
ATOM 656 O O . ILE A 1 83 ? 35.862 3.618 -12.218 1.00 94.56 83 ILE A O 1
ATOM 660 N N . LYS A 1 84 ? 35.004 5.623 -11.675 1.00 94.12 84 LYS A N 1
ATOM 661 C CA . LYS A 1 84 ? 36.281 6.340 -11.590 1.00 94.12 84 LYS A CA 1
ATOM 662 C C . LYS A 1 84 ? 36.595 6.654 -10.132 1.00 94.12 84 LYS A C 1
ATOM 664 O O . LYS A 1 84 ? 35.680 6.847 -9.332 1.00 94.12 84 LYS A O 1
ATOM 669 N N . GLY A 1 85 ? 37.886 6.680 -9.809 1.00 93.31 85 GLY A N 1
ATOM 670 C CA . GLY A 1 85 ? 38.361 7.028 -8.475 1.00 93.31 85 GLY A CA 1
ATOM 671 C C . GLY A 1 85 ? 38.019 8.470 -8.109 1.00 93.31 85 GLY A C 1
ATOM 672 O O . GLY A 1 85 ? 37.869 9.328 -8.980 1.00 93.31 85 GLY A O 1
ATOM 673 N N . LYS A 1 86 ? 37.900 8.720 -6.808 1.00 93.81 86 LYS A N 1
ATOM 674 C CA . LYS A 1 86 ? 37.742 10.051 -6.218 1.00 93.81 86 LYS A CA 1
ATOM 675 C C . LYS A 1 86 ? 38.854 10.235 -5.188 1.00 93.81 86 LYS A C 1
ATOM 677 O O . LYS A 1 86 ? 39.237 9.264 -4.542 1.00 93.81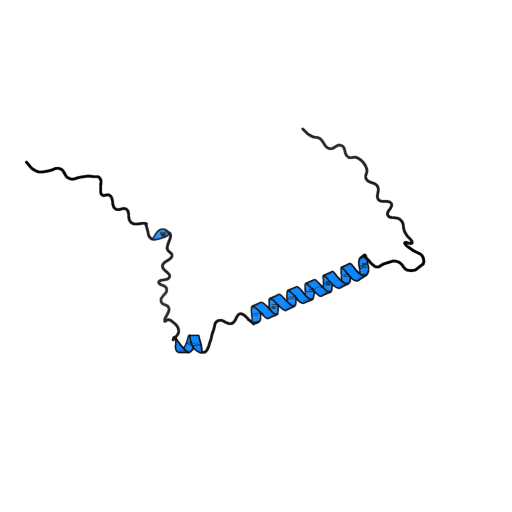 86 LYS A O 1
ATOM 682 N N . SER A 1 87 ? 39.351 11.458 -5.028 1.00 90.06 87 SER A N 1
ATOM 683 C CA . SER A 1 87 ? 40.192 11.800 -3.878 1.00 90.06 87 SER A CA 1
ATOM 684 C C . SER A 1 87 ? 39.273 12.011 -2.676 1.00 90.06 87 SER A C 1
ATOM 686 O O . SER A 1 87 ? 38.518 12.982 -2.653 1.00 90.06 87 SER A O 1
ATOM 688 N N . ILE A 1 88 ? 39.254 11.056 -1.743 1.00 89.94 88 ILE A N 1
ATOM 689 C CA . ILE A 1 88 ? 38.440 11.111 -0.522 1.00 89.94 88 ILE A CA 1
ATOM 690 C C . ILE A 1 88 ? 39.404 11.354 0.647 1.00 89.94 88 ILE A C 1
ATOM 692 O O . ILE A 1 88 ? 40.176 10.447 0.965 1.00 89.94 88 ILE A O 1
ATOM 696 N N . PRO A 1 89 ? 39.418 12.555 1.252 1.00 85.12 89 PRO A N 1
ATOM 697 C CA . PRO A 1 89 ? 40.255 12.828 2.415 1.00 85.12 89 PRO A CA 1
ATOM 698 C C . PRO A 1 89 ? 39.766 12.021 3.6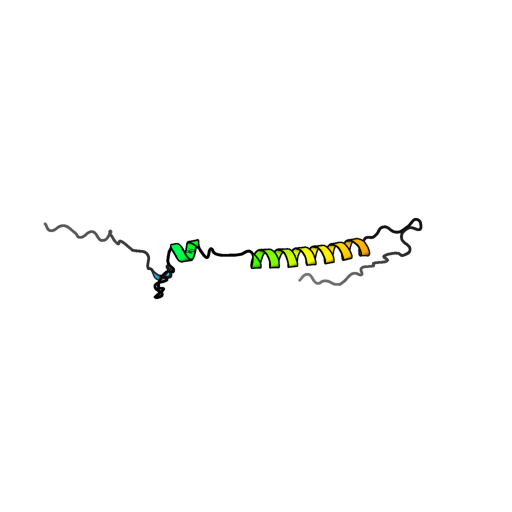24 1.00 85.12 89 PRO A C 1
ATOM 700 O O . PRO A 1 89 ? 38.565 11.806 3.790 1.00 85.12 89 PRO A O 1
ATOM 703 N N . LEU A 1 90 ? 40.707 11.564 4.451 1.00 81.44 90 LEU A N 1
ATOM 704 C CA . LEU A 1 90 ? 40.443 10.745 5.642 1.00 81.44 90 LEU A CA 1
ATOM 705 C C . LEU A 1 90 ? 40.949 11.396 6.943 1.00 81.44 90 LEU A C 1
ATOM 707 O O . LEU A 1 90 ? 41.134 10.696 7.936 1.00 81.44 90 LEU A O 1
ATOM 711 N N . ILE A 1 91 ? 41.181 12.714 6.946 1.00 70.75 91 ILE A N 1
ATOM 712 C CA . ILE A 1 91 ? 41.554 13.489 8.138 1.00 70.75 91 ILE A CA 1
ATOM 713 C C . ILE A 1 91 ? 41.016 14.914 8.049 1.00 70.75 91 ILE A C 1
ATOM 715 O O . ILE A 1 91 ? 40.943 15.426 6.905 1.00 70.75 91 ILE A O 1
#

Organism: NCBI:txid2706882

InterPro domains:
  IPR020952 Antitermination protein N, arginine-rich motif [PF11438] (6-20)

Radius of gyration: 35.02 Å; chains: 1; bounding box: 68×31×110 Å

Sequence (91 aa):
CSSDLNPLLVGVSAKPVNRPILSLNRKPKSRVESALNPIDLTVLAEYHKQIESNLQRIERKNQRTWYSKPGERGITCSGRQKIKGKSIPLI